Protein AF-A0A6A6RH86-F1 (afdb_monomer_lite)

Structure (mmCIF, N/CA/C/O backbone):
data_AF-A0A6A6RH86-F1
#
_entry.id   AF-A0A6A6RH86-F1
#
loop_
_atom_site.group_PDB
_atom_site.id
_atom_site.type_symbol
_atom_site.label_atom_id
_atom_site.label_alt_id
_atom_site.label_comp_id
_atom_site.label_asym_id
_atom_site.label_entity_id
_atom_site.label_seq_id
_atom_site.pdbx_PDB_ins_code
_atom_site.Cartn_x
_atom_site.Cartn_y
_atom_site.Cartn_z
_atom_site.occupancy
_atom_site.B_iso_or_equiv
_atom_site.auth_seq_id
_atom_site.auth_comp_id
_atom_site.auth_asym_id
_atom_site.auth_atom_id
_atom_site.pdbx_PDB_model_num
ATOM 1 N N . MET A 1 1 ? 47.848 -13.152 -17.499 1.00 41.56 1 MET A N 1
ATOM 2 C CA . MET A 1 1 ? 46.945 -12.063 -17.076 1.00 41.56 1 MET A CA 1
ATOM 3 C C . MET A 1 1 ? 45.719 -12.110 -17.970 1.00 41.56 1 MET A C 1
ATOM 5 O O . MET A 1 1 ? 45.816 -11.715 -19.121 1.00 41.56 1 MET A O 1
ATOM 9 N N . LEU A 1 2 ? 44.613 -12.678 -17.490 1.00 39.88 2 LEU A N 1
ATOM 10 C CA . LEU A 1 2 ? 43.314 -12.608 -18.162 1.00 39.88 2 LEU A CA 1
ATOM 11 C C . LEU A 1 2 ? 42.364 -11.939 -17.176 1.00 39.88 2 LEU A C 1
ATOM 13 O O . LEU A 1 2 ? 42.134 -12.445 -16.081 1.00 39.88 2 LEU A O 1
ATOM 17 N N . SER A 1 3 ? 41.952 -10.731 -17.545 1.00 45.91 3 SER A N 1
ATOM 18 C CA . SER A 1 3 ? 41.122 -9.836 -16.752 1.00 45.91 3 SER A CA 1
ATOM 19 C C . SER A 1 3 ? 39.705 -10.402 -16.684 1.00 45.91 3 SER A C 1
ATOM 21 O O . SER A 1 3 ? 39.064 -10.572 -17.721 1.00 45.91 3 SER A O 1
ATOM 23 N N . ALA A 1 4 ? 39.222 -10.722 -15.485 1.00 47.66 4 ALA A N 1
ATOM 24 C CA . ALA A 1 4 ? 37.822 -11.055 -15.268 1.00 47.66 4 ALA A CA 1
ATOM 25 C C . ALA A 1 4 ? 37.031 -9.744 -15.168 1.00 47.66 4 ALA A C 1
ATOM 27 O O . ALA A 1 4 ? 37.123 -9.033 -14.169 1.00 47.66 4 ALA A O 1
ATOM 28 N N . LEU A 1 5 ? 36.274 -9.404 -16.216 1.00 50.16 5 LEU A N 1
ATOM 29 C CA . LEU A 1 5 ? 35.221 -8.397 -16.113 1.00 50.16 5 LEU A CA 1
ATOM 30 C C . LEU A 1 5 ? 34.065 -8.999 -15.313 1.00 50.16 5 LEU A C 1
ATOM 32 O O . LEU A 1 5 ? 33.249 -9.758 -15.834 1.00 50.16 5 LEU A O 1
ATOM 36 N N . THR A 1 6 ? 34.011 -8.665 -14.030 1.00 46.06 6 THR A N 1
ATOM 37 C CA . THR A 1 6 ? 32.859 -8.938 -13.177 1.00 46.06 6 THR A CA 1
ATOM 38 C C . THR A 1 6 ? 31.720 -8.013 -13.606 1.00 46.06 6 THR A C 1
ATOM 40 O O . THR A 1 6 ? 31.700 -6.835 -13.256 1.00 46.06 6 THR A O 1
ATOM 43 N N . TYR A 1 7 ? 30.768 -8.525 -14.386 1.00 44.78 7 TYR A N 1
ATOM 44 C CA . TYR A 1 7 ? 29.490 -7.848 -14.600 1.00 44.78 7 TYR A CA 1
ATOM 45 C C . TYR A 1 7 ? 28.676 -7.944 -13.306 1.00 44.78 7 TYR A C 1
ATOM 47 O O . TYR A 1 7 ? 28.050 -8.964 -13.026 1.00 44.78 7 TYR A O 1
ATOM 55 N N . ALA A 1 8 ? 28.694 -6.886 -12.498 1.00 44.19 8 ALA A N 1
ATOM 56 C CA . ALA A 1 8 ? 27.701 -6.701 -11.450 1.00 44.19 8 ALA A CA 1
ATOM 57 C C . ALA A 1 8 ? 26.376 -6.323 -12.127 1.00 44.19 8 ALA A C 1
ATOM 59 O O . ALA A 1 8 ? 26.104 -5.155 -12.387 1.00 44.19 8 ALA A O 1
ATOM 60 N N . SER A 1 9 ? 25.559 -7.318 -12.466 1.00 44.59 9 SER A N 1
ATOM 61 C CA . SER A 1 9 ? 24.156 -7.079 -12.790 1.00 44.59 9 SER A CA 1
ATOM 62 C C . SER A 1 9 ? 23.474 -6.553 -11.525 1.00 44.59 9 SER A C 1
ATOM 64 O O . SER A 1 9 ? 23.179 -7.335 -10.618 1.00 44.59 9 SER A O 1
ATOM 66 N N . LEU A 1 10 ? 23.247 -5.237 -11.431 1.00 46.81 10 LEU A N 1
ATOM 67 C CA . LEU A 1 10 ? 22.305 -4.686 -10.459 1.00 46.81 10 LEU A CA 1
ATOM 68 C C . LEU A 1 10 ? 20.929 -5.253 -10.808 1.00 46.81 10 LEU A C 1
ATOM 70 O O . LEU A 1 10 ? 20.250 -4.783 -11.716 1.00 46.81 10 LEU A O 1
ATOM 74 N N . GLY A 1 11 ? 20.543 -6.324 -10.120 1.00 45.59 11 GLY A N 1
ATOM 75 C CA . GLY A 1 11 ? 19.210 -6.883 -10.237 1.00 45.59 11 GLY A CA 1
ATOM 76 C C . GLY A 1 11 ? 18.191 -5.863 -9.739 1.00 45.59 11 GLY A C 1
ATOM 77 O O . GLY A 1 11 ? 17.987 -5.729 -8.525 1.00 45.59 11 GLY A O 1
ATOM 78 N N . LEU A 1 12 ? 17.515 -5.195 -10.678 1.00 54.16 12 LEU A N 1
ATOM 79 C CA . LEU A 1 12 ? 16.219 -4.529 -10.503 1.00 54.16 12 LEU A CA 1
ATOM 80 C C . LEU A 1 12 ? 15.158 -5.601 -10.196 1.00 54.16 12 LEU A C 1
ATOM 82 O O . LEU A 1 12 ? 14.259 -5.889 -10.974 1.00 54.16 12 LEU A O 1
ATOM 86 N N . GLY A 1 13 ? 15.353 -6.304 -9.085 1.00 52.72 13 GLY A N 1
ATOM 87 C CA . GLY A 1 13 ? 14.482 -7.374 -8.638 1.00 52.72 13 GLY A CA 1
ATOM 88 C C . GLY A 1 13 ? 13.337 -6.778 -7.847 1.00 52.72 13 GLY A C 1
ATOM 89 O O . GLY A 1 13 ? 13.587 -6.215 -6.775 1.00 52.72 13 GLY A O 1
ATOM 90 N N . VAL A 1 14 ? 12.126 -6.945 -8.379 1.00 60.97 14 VAL A N 1
ATOM 91 C CA . VAL A 1 14 ? 10.889 -7.004 -7.599 1.00 60.97 14 VAL A CA 1
ATOM 92 C C . VAL A 1 14 ? 11.114 -7.934 -6.410 1.00 60.97 14 VAL A C 1
ATOM 94 O O . VAL A 1 14 ? 11.603 -9.054 -6.561 1.00 60.97 14 VAL A O 1
ATOM 97 N N . SER A 1 15 ? 10.802 -7.449 -5.218 1.00 64.38 15 SER A N 1
ATOM 98 C CA . SER A 1 15 ? 10.901 -8.225 -3.987 1.00 64.38 15 SER A CA 1
ATOM 99 C C . SER A 1 15 ? 9.562 -8.215 -3.285 1.00 64.38 15 SER A C 1
ATOM 101 O O . SER A 1 15 ? 8.953 -7.148 -3.160 1.00 64.38 15 SER A O 1
ATOM 103 N N . ALA A 1 16 ? 9.152 -9.378 -2.791 1.00 69.75 16 ALA A N 1
ATOM 104 C CA . ALA A 1 16 ? 8.105 -9.443 -1.794 1.00 69.75 16 ALA A CA 1
ATOM 105 C C . ALA A 1 16 ? 8.603 -8.770 -0.503 1.00 69.75 16 ALA A C 1
ATOM 107 O O . ALA A 1 16 ? 9.731 -9.004 -0.058 1.00 69.75 16 ALA A O 1
ATOM 108 N N . SER A 1 17 ? 7.759 -7.927 0.066 1.00 80.06 17 SER A N 1
ATOM 109 C CA . SER A 1 17 ? 7.909 -7.283 1.359 1.00 80.06 17 SER A CA 1
ATOM 110 C C . SER A 1 17 ? 6.659 -7.593 2.178 1.00 80.06 17 SER A C 1
ATOM 112 O O . SER A 1 17 ? 5.549 -7.649 1.649 1.00 80.06 17 SER A O 1
ATOM 114 N N . ALA A 1 18 ? 6.839 -7.766 3.481 1.00 80.62 18 ALA A N 1
ATOM 115 C CA . ALA A 1 18 ? 5.729 -7.725 4.418 1.00 80.62 18 ALA A CA 1
ATOM 116 C C . ALA A 1 18 ? 5.396 -6.263 4.729 1.00 80.62 18 ALA A C 1
ATOM 118 O O . ALA A 1 18 ? 6.292 -5.419 4.778 1.00 80.62 18 ALA A O 1
ATOM 119 N N . ILE A 1 19 ? 4.124 -5.970 4.980 1.00 87.81 19 ILE A N 1
ATOM 120 C CA . ILE A 1 19 ? 3.688 -4.667 5.480 1.00 87.81 19 ILE A CA 1
ATOM 121 C C . ILE A 1 19 ? 3.172 -4.855 6.901 1.00 87.81 19 ILE A C 1
ATOM 123 O O . ILE A 1 19 ? 2.296 -5.681 7.139 1.00 87.81 19 ILE A O 1
ATOM 127 N N . VAL A 1 20 ? 3.721 -4.104 7.848 1.00 87.50 20 VAL A N 1
ATOM 128 C CA . VAL A 1 20 ? 3.431 -4.217 9.281 1.00 87.50 20 VAL A CA 1
ATOM 129 C C . VAL A 1 20 ? 2.732 -2.941 9.749 1.00 87.50 20 VAL A C 1
ATOM 131 O O . VAL A 1 20 ? 3.234 -1.853 9.467 1.00 87.50 20 VAL A O 1
ATOM 134 N N . PRO A 1 21 ? 1.591 -3.025 10.453 1.00 85.12 21 PRO A N 1
ATOM 135 C CA . PRO A 1 21 ? 0.936 -1.862 11.013 1.00 85.12 21 PRO A CA 1
ATOM 136 C C . PRO A 1 21 ? 1.584 -1.413 12.320 1.00 85.12 21 PRO A C 1
ATOM 138 O O . PRO A 1 21 ? 1.904 -2.216 13.199 1.00 85.12 21 PRO A O 1
ATOM 141 N N . HIS A 1 22 ? 1.674 -0.098 12.474 1.00 85.69 22 HIS A N 1
ATOM 142 C CA . HIS A 1 22 ? 1.910 0.578 13.736 1.00 85.69 22 HIS A CA 1
ATOM 143 C C . HIS A 1 22 ? 0.610 1.271 14.157 1.00 85.69 22 HIS A C 1
ATOM 145 O O . HIS A 1 22 ? 0.196 2.282 13.584 1.00 85.69 22 HIS A O 1
ATOM 151 N N . ILE A 1 23 ? -0.066 0.685 15.147 1.00 79.00 23 ILE A N 1
ATOM 152 C CA . ILE A 1 23 ? -1.308 1.227 15.708 1.00 79.00 23 ILE A CA 1
ATOM 153 C C . ILE A 1 23 ? -0.970 2.453 16.561 1.00 79.00 23 ILE A C 1
ATOM 155 O O . ILE A 1 23 ? -0.082 2.396 17.413 1.00 79.00 23 ILE A O 1
ATOM 159 N N . LEU A 1 24 ? -1.682 3.556 16.334 1.00 77.19 24 LEU A N 1
ATOM 160 C CA . LEU A 1 24 ? -1.439 4.819 17.030 1.00 77.19 24 LEU A CA 1
ATOM 161 C C . LEU A 1 24 ? -2.021 4.814 18.467 1.00 77.19 24 LEU A C 1
ATOM 163 O O . LEU A 1 24 ? -2.835 3.953 18.813 1.00 77.19 24 LEU A O 1
ATOM 167 N N . PRO A 1 25 ? -1.601 5.746 19.353 1.00 66.44 25 PRO A N 1
ATOM 168 C CA . PRO A 1 25 ? -2.014 5.766 20.760 1.00 66.44 25 PRO A CA 1
ATOM 169 C C . PRO A 1 25 ? -3.537 5.779 20.992 1.00 66.44 25 PRO A C 1
ATOM 171 O O . PRO A 1 25 ? -4.321 6.219 20.146 1.00 66.44 25 PRO A O 1
ATOM 174 N N . ARG A 1 26 ? -3.957 5.341 22.191 1.00 47.34 26 ARG A N 1
ATOM 175 C CA . ARG A 1 26 ? -5.366 5.301 22.643 1.00 47.34 26 ARG A CA 1
ATOM 176 C C . ARG A 1 26 ? -6.112 6.611 22.333 1.00 47.34 26 ARG A C 1
ATOM 178 O O . ARG A 1 26 ? -5.661 7.679 22.733 1.00 47.34 26 ARG A O 1
ATOM 185 N N . GLY A 1 27 ? -7.268 6.496 21.671 1.00 55.66 27 GLY A N 1
ATOM 186 C CA . GLY A 1 27 ? -8.084 7.617 21.172 1.00 55.66 27 GLY A CA 1
ATOM 187 C C . GLY A 1 27 ? -8.144 7.715 19.641 1.00 55.66 27 GLY A C 1
ATOM 188 O O . GLY A 1 27 ? -8.941 8.480 19.111 1.00 55.66 27 GLY A O 1
ATOM 189 N N . SER A 1 28 ? -7.339 6.913 18.941 1.00 60.34 28 SER A N 1
ATOM 190 C CA . SER A 1 28 ? -7.273 6.819 17.478 1.00 60.34 28 SER A CA 1
ATOM 191 C C . SER A 1 28 ? -7.824 5.479 16.969 1.00 60.34 28 SER A C 1
ATOM 193 O O . SER A 1 28 ? -7.187 4.785 16.181 1.00 60.34 28 SER A O 1
ATOM 195 N N . GLU A 1 29 ? -8.990 5.064 17.477 1.00 69.19 29 GLU A N 1
ATOM 196 C CA . GLU A 1 29 ? -9.584 3.772 17.110 1.00 69.19 29 GLU A CA 1
ATOM 197 C C . GLU A 1 29 ? -9.694 3.632 15.586 1.00 69.19 29 GLU A C 1
ATOM 199 O O . GLU A 1 29 ? -10.339 4.433 14.914 1.00 69.19 29 GLU A O 1
ATOM 204 N N . GLY A 1 30 ? -9.022 2.615 15.045 1.00 84.31 30 GLY A N 1
ATOM 205 C CA . GLY A 1 30 ? -8.996 2.334 13.614 1.00 84.31 30 GLY A CA 1
ATOM 206 C C . GLY A 1 30 ? -7.897 3.044 12.820 1.00 84.31 30 GLY A C 1
ATOM 207 O O . GLY A 1 30 ? -7.761 2.723 11.645 1.00 84.31 30 GLY A O 1
ATOM 208 N N . THR A 1 31 ? -7.099 3.936 13.416 1.00 92.94 31 THR A N 1
ATOM 209 C CA . THR A 1 31 ? -5.993 4.623 12.729 1.00 92.94 31 THR A CA 1
ATOM 210 C C . THR A 1 31 ? -4.660 3.907 12.925 1.00 92.94 31 THR A C 1
ATOM 212 O O . THR A 1 31 ? -4.295 3.504 14.031 1.00 92.94 31 THR A O 1
ATOM 215 N N . PHE A 1 32 ? -3.893 3.795 11.849 1.00 95.19 32 PHE A N 1
ATOM 216 C CA . PHE A 1 32 ? -2.588 3.156 11.841 1.00 95.19 32 PHE A CA 1
ATOM 217 C C . PHE A 1 32 ? -1.688 3.773 10.773 1.00 95.19 32 PHE A C 1
ATOM 219 O O . PHE A 1 32 ? -2.142 4.391 9.811 1.00 95.19 32 PHE A O 1
ATOM 226 N N . THR A 1 33 ? -0.391 3.578 10.947 1.00 96.69 33 THR A N 1
ATOM 227 C CA . THR A 1 33 ? 0.606 3.762 9.892 1.00 96.69 33 THR A CA 1
ATOM 228 C C . THR A 1 33 ? 1.193 2.402 9.554 1.00 96.69 33 THR A C 1
ATOM 230 O O . THR A 1 33 ? 0.913 1.410 10.233 1.00 96.69 33 THR A O 1
ATOM 233 N N . LEU A 1 34 ? 1.955 2.314 8.472 1.00 97.06 34 LEU A N 1
ATOM 234 C CA . LEU A 1 34 ? 2.496 1.047 8.002 1.00 97.06 34 LEU A CA 1
ATOM 235 C C . LEU A 1 34 ? 3.996 1.158 7.753 1.00 97.06 34 LEU A C 1
ATOM 237 O O . LEU A 1 34 ? 4.500 2.207 7.351 1.00 97.06 34 LEU A O 1
ATOM 241 N N . GLU A 1 35 ? 4.695 0.051 7.952 1.00 96.62 35 GLU A N 1
ATOM 242 C CA . GLU A 1 35 ? 6.114 -0.109 7.670 1.00 96.62 35 GLU A CA 1
ATOM 243 C C . GLU A 1 35 ? 6.317 -1.307 6.745 1.00 96.62 35 GLU A C 1
ATOM 245 O O . GLU A 1 35 ? 5.802 -2.399 6.992 1.00 96.62 35 GLU A O 1
ATOM 250 N N . ALA A 1 36 ? 7.058 -1.103 5.659 1.00 96.62 36 ALA A N 1
ATOM 251 C CA . ALA A 1 36 ? 7.474 -2.180 4.781 1.00 96.62 36 ALA A CA 1
ATOM 252 C C . ALA A 1 36 ? 8.746 -2.838 5.324 1.00 96.62 36 ALA A C 1
ATOM 254 O O . ALA A 1 36 ? 9.708 -2.157 5.683 1.00 96.62 36 ALA A O 1
ATOM 255 N N . VAL A 1 37 ? 8.762 -4.169 5.322 1.00 93.62 37 VAL A N 1
ATOM 256 C CA . VAL A 1 37 ? 9.887 -4.997 5.756 1.00 93.62 37 VAL A CA 1
ATOM 257 C C . VAL A 1 37 ? 10.253 -5.960 4.629 1.00 93.62 37 VAL A C 1
ATOM 259 O O . VAL A 1 37 ? 9.472 -6.838 4.262 1.00 93.62 37 VAL A O 1
ATOM 262 N N . GLY A 1 38 ? 11.449 -5.795 4.070 1.00 89.88 38 GLY A N 1
ATOM 263 C CA . GLY A 1 38 ? 11.950 -6.563 2.929 1.00 89.88 38 GLY A CA 1
ATOM 264 C C . GLY A 1 38 ? 13.194 -5.930 2.297 1.00 89.88 38 GLY A C 1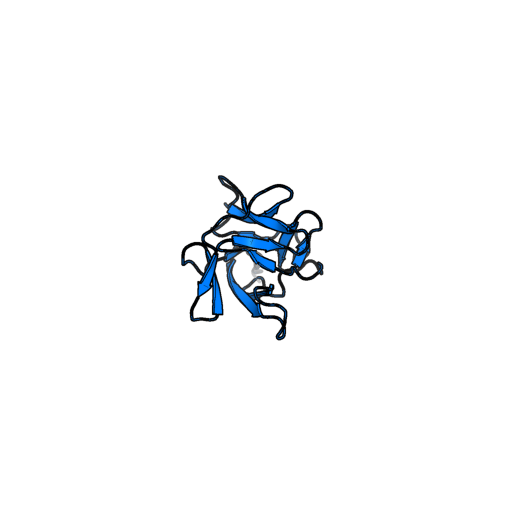
ATOM 265 O O . GLY A 1 38 ? 13.963 -5.233 2.957 1.00 89.88 38 GLY A O 1
ATOM 266 N N . LYS A 1 39 ? 13.412 -6.150 0.995 1.00 87.19 39 LYS A N 1
ATOM 267 C CA . LYS A 1 39 ? 14.527 -5.508 0.266 1.00 87.19 39 LYS A CA 1
ATOM 268 C C . LYS A 1 39 ? 14.315 -3.995 0.148 1.00 87.19 39 LYS A C 1
ATOM 270 O O . LYS A 1 39 ? 15.242 -3.232 0.399 1.00 87.19 39 LYS A O 1
ATOM 275 N N . ALA A 1 40 ? 13.100 -3.576 -0.204 1.00 91.44 40 ALA A N 1
ATOM 276 C CA . ALA A 1 40 ? 12.635 -2.215 0.030 1.00 91.44 40 ALA A CA 1
ATOM 277 C C . ALA A 1 40 ? 11.970 -2.184 1.412 1.00 91.44 40 ALA A C 1
ATOM 279 O O . ALA A 1 40 ? 10.997 -2.910 1.639 1.00 91.44 40 ALA A O 1
ATOM 280 N N . SER A 1 41 ? 12.525 -1.382 2.320 1.00 94.25 41 SER A N 1
ATOM 281 C CA . SER A 1 41 ? 12.072 -1.270 3.708 1.00 94.25 41 SER A CA 1
ATOM 282 C C . SER A 1 41 ? 11.936 0.182 4.138 1.00 94.25 41 SER A C 1
ATOM 284 O O . SER A 1 41 ? 12.611 1.062 3.600 1.00 94.25 41 SER A O 1
ATOM 286 N N . GLY A 1 42 ? 11.097 0.406 5.143 1.00 95.31 42 GLY A N 1
ATOM 287 C CA . GLY A 1 42 ? 10.891 1.704 5.769 1.00 95.31 42 GLY A CA 1
ATOM 288 C C . GLY A 1 42 ? 9.414 2.079 5.880 1.00 95.31 42 GLY A C 1
ATOM 289 O O . GLY A 1 42 ? 8.541 1.319 5.447 1.00 95.31 42 GLY A O 1
ATOM 290 N N . PRO A 1 43 ? 9.122 3.253 6.461 1.00 97.00 43 PRO A N 1
ATOM 291 C CA . PRO A 1 43 ? 7.755 3.724 6.614 1.00 97.00 43 PRO A CA 1
ATOM 292 C C . PRO A 1 43 ? 7.077 3.885 5.253 1.00 97.00 43 PRO A C 1
ATOM 294 O O . PRO A 1 43 ? 7.700 4.320 4.278 1.00 97.00 43 PRO A O 1
ATOM 297 N N . ILE A 1 44 ? 5.787 3.564 5.205 1.00 97.81 44 ILE A N 1
ATOM 298 C CA . ILE A 1 44 ? 4.954 3.814 4.034 1.00 97.81 44 ILE A CA 1
ATOM 299 C C . ILE A 1 44 ? 4.532 5.277 4.061 1.00 97.81 44 ILE A C 1
ATOM 301 O O . ILE A 1 44 ? 3.771 5.719 4.924 1.00 97.81 44 ILE A O 1
ATOM 305 N N . GLY A 1 45 ? 5.069 6.031 3.112 1.00 98.06 45 GLY A N 1
ATOM 306 C CA . GLY A 1 45 ? 4.670 7.403 2.859 1.00 98.06 45 GLY A CA 1
ATOM 307 C C . GLY A 1 45 ? 3.596 7.483 1.782 1.00 98.06 45 GLY A C 1
ATOM 308 O O . GLY A 1 45 ? 3.354 6.519 1.051 1.00 98.06 45 GLY A O 1
ATOM 309 N N . GLN A 1 46 ? 2.970 8.650 1.667 1.00 97.88 46 GLN A N 1
ATOM 310 C CA . GLN A 1 46 ? 1.935 8.898 0.672 1.00 97.88 46 GLN A CA 1
ATOM 311 C C . GLN A 1 46 ? 2.239 10.158 -0.143 1.00 97.88 46 GLN A C 1
ATOM 313 O O . GLN A 1 46 ? 2.620 11.196 0.401 1.00 97.88 46 GLN A O 1
ATOM 318 N N . LEU A 1 47 ? 2.067 10.072 -1.462 1.00 97.25 47 LEU A N 1
ATOM 319 C CA . LEU A 1 47 ? 2.050 11.246 -2.331 1.00 97.25 47 LEU A CA 1
ATOM 320 C C . LEU A 1 47 ? 0.775 12.071 -2.114 1.00 97.25 47 LEU A C 1
ATOM 322 O O . LEU A 1 47 ? -0.253 11.566 -1.656 1.00 97.25 47 LEU A O 1
ATOM 326 N N . ASP A 1 48 ? 0.819 13.351 -2.498 1.00 96.69 48 ASP A N 1
ATOM 327 C CA . ASP A 1 48 ? -0.327 14.255 -2.341 1.00 96.69 48 ASP A CA 1
ATOM 328 C C . ASP A 1 48 ? -1.573 13.768 -3.099 1.00 96.69 48 ASP A C 1
ATOM 330 O O . ASP A 1 48 ? -2.691 13.993 -2.630 1.00 96.69 48 ASP A O 1
ATOM 334 N N . ASP A 1 49 ? -1.379 13.029 -4.197 1.00 95.75 49 ASP A N 1
ATOM 335 C CA . ASP A 1 49 ? -2.419 12.397 -5.017 1.00 95.75 49 ASP A CA 1
ATOM 336 C C . ASP A 1 49 ? -2.965 11.078 -4.440 1.00 95.75 49 ASP A C 1
ATOM 338 O O . ASP A 1 49 ? -4.087 10.706 -4.777 1.00 95.75 49 ASP A O 1
ATOM 342 N N . GLY A 1 50 ? -2.273 10.479 -3.461 1.00 97.31 50 GLY A N 1
ATOM 343 C CA . GLY A 1 50 ? -2.742 9.338 -2.668 1.00 97.31 50 GLY A CA 1
ATOM 344 C C . GLY A 1 50 ? -2.026 8.018 -2.925 1.00 97.31 50 GLY A C 1
ATOM 345 O O . GLY A 1 50 ? -2.366 6.998 -2.320 1.00 97.31 50 GLY A O 1
ATOM 346 N N . GLN A 1 51 ? -0.995 8.024 -3.770 1.00 97.12 51 GLN A N 1
ATOM 347 C CA . GLN A 1 51 ? -0.154 6.850 -3.983 1.00 97.12 51 GLN A CA 1
ATOM 348 C C . GLN A 1 51 ? 0.665 6.508 -2.738 1.00 97.12 51 GLN A C 1
ATOM 350 O O . GLN A 1 51 ? 1.430 7.339 -2.245 1.00 97.12 51 GLN A O 1
ATOM 355 N N . ASN A 1 52 ? 0.554 5.262 -2.276 1.00 97.50 52 ASN A N 1
ATOM 356 C CA . ASN A 1 52 ? 1.373 4.727 -1.190 1.00 97.50 52 ASN A CA 1
ATOM 357 C C . ASN A 1 52 ? 2.736 4.277 -1.734 1.00 97.50 52 ASN A C 1
ATOM 359 O O . ASN A 1 52 ? 2.807 3.603 -2.767 1.00 97.50 52 ASN A O 1
ATOM 363 N N . ARG A 1 53 ? 3.824 4.633 -1.041 1.00 96.44 53 ARG A N 1
ATOM 364 C CA . ARG A 1 53 ? 5.197 4.312 -1.452 1.00 96.44 53 ARG A CA 1
ATOM 365 C C . ARG A 1 53 ? 6.107 3.968 -0.286 1.00 96.44 53 ARG A C 1
ATOM 367 O O . ARG A 1 53 ? 5.919 4.428 0.835 1.00 96.44 53 ARG A O 1
ATOM 374 N N . ILE A 1 54 ? 7.152 3.211 -0.601 1.00 96.69 54 ILE A N 1
ATOM 375 C CA . ILE A 1 54 ? 8.308 3.015 0.277 1.00 96.69 54 ILE A CA 1
ATOM 376 C C . ILE A 1 54 ? 9.401 3.997 -0.163 1.00 96.69 54 ILE A C 1
ATOM 378 O O . ILE A 1 54 ? 9.696 4.102 -1.358 1.00 96.69 54 ILE A O 1
ATOM 382 N N . GLY A 1 55 ? 10.016 4.694 0.794 1.00 94.56 55 GLY A N 1
ATOM 383 C CA . GLY A 1 55 ? 11.102 5.644 0.533 1.00 94.56 55 GLY A CA 1
ATOM 384 C C . GLY A 1 55 ? 10.625 7.034 0.091 1.00 94.56 55 GLY A C 1
ATOM 385 O O . GLY A 1 55 ? 9.518 7.464 0.407 1.00 94.56 55 GLY A O 1
ATOM 386 N N . GLY A 1 56 ? 11.496 7.782 -0.593 1.00 91.12 56 GLY A N 1
ATOM 387 C CA . GLY A 1 56 ? 11.176 9.109 -1.146 1.00 91.12 56 GLY A CA 1
ATOM 388 C C . GLY A 1 56 ? 11.048 10.265 -0.151 1.00 91.12 56 GLY A C 1
ATOM 389 O O . GLY A 1 56 ? 10.727 11.370 -0.573 1.00 91.12 56 GLY A O 1
ATOM 390 N N . ASN A 1 57 ? 11.295 10.034 1.146 1.00 92.50 57 ASN A N 1
ATOM 391 C CA . ASN A 1 57 ? 11.113 11.031 2.214 1.00 92.50 57 ASN A CA 1
ATOM 392 C C . ASN A 1 57 ? 9.727 11.710 2.166 1.00 92.50 57 ASN A C 1
ATOM 394 O O . ASN A 1 57 ? 9.593 12.919 2.360 1.00 92.50 57 ASN A O 1
ATOM 398 N N . LEU A 1 58 ? 8.704 10.919 1.838 1.00 95.44 58 LEU A N 1
ATOM 399 C CA . LEU A 1 58 ? 7.325 11.377 1.746 1.00 95.44 58 LEU A CA 1
ATOM 400 C C . LEU A 1 58 ? 6.714 11.546 3.145 1.00 95.44 58 LEU A C 1
ATOM 402 O O . LEU A 1 58 ? 7.145 10.869 4.084 1.00 95.44 58 LEU A O 1
ATOM 406 N N . PRO A 1 59 ? 5.685 12.401 3.297 1.00 96.94 59 PRO A N 1
ATOM 407 C CA . PRO A 1 59 ? 4.867 12.418 4.503 1.00 96.94 59 PRO A CA 1
ATOM 408 C C . PRO A 1 59 ? 4.345 11.015 4.827 1.00 96.94 59 PRO A C 1
ATOM 410 O O . PRO A 1 59 ? 3.966 10.265 3.924 1.00 96.94 59 PRO A O 1
ATOM 413 N N . LEU A 1 60 ? 4.332 10.668 6.115 1.00 96.88 60 LEU A N 1
ATOM 414 C CA . LEU A 1 60 ? 3.855 9.371 6.587 1.00 96.88 60 LEU A CA 1
ATOM 415 C C . LEU A 1 60 ? 2.379 9.185 6.211 1.00 96.88 60 LEU A C 1
ATOM 417 O O . LEU A 1 60 ? 1.566 10.074 6.459 1.00 96.88 60 LEU A O 1
ATOM 421 N N . GLY A 1 61 ? 2.040 8.039 5.619 1.00 96.06 61 GLY A N 1
ATOM 422 C CA . GLY A 1 61 ? 0.659 7.711 5.284 1.00 96.06 61 GLY A CA 1
ATOM 423 C C . GLY A 1 61 ? -0.106 7.277 6.530 1.00 96.06 61 GLY A C 1
ATOM 424 O O . GLY A 1 61 ? 0.108 6.167 7.023 1.00 96.06 61 GLY A O 1
ATOM 425 N N . HIS A 1 62 ? -0.995 8.131 7.036 1.00 96.00 62 HIS A N 1
ATOM 426 C CA . HIS A 1 62 ? -1.973 7.717 8.039 1.00 96.00 62 HIS A CA 1
ATOM 427 C C . HIS A 1 62 ? -3.191 7.131 7.340 1.00 96.00 62 HIS A C 1
ATOM 429 O O . HIS A 1 62 ? -3.736 7.695 6.387 1.00 96.00 62 HIS A O 1
ATOM 435 N N . LEU A 1 63 ? -3.585 5.961 7.820 1.00 97.25 63 LEU A N 1
ATOM 436 C CA . LEU A 1 63 ? -4.659 5.166 7.268 1.00 97.25 63 LEU A CA 1
ATOM 437 C C . LEU A 1 63 ? -5.663 4.853 8.362 1.00 97.25 63 LEU A C 1
ATOM 439 O O . LEU A 1 63 ? -5.308 4.709 9.532 1.00 97.25 63 LEU A O 1
ATOM 443 N N . HIS A 1 64 ? -6.919 4.720 7.964 1.00 96.12 64 HIS A N 1
ATOM 444 C CA . HIS A 1 64 ? -8.035 4.513 8.866 1.00 96.12 64 HIS A CA 1
ATOM 445 C C . HIS A 1 64 ? -8.910 3.379 8.362 1.00 96.12 64 HIS A C 1
ATOM 447 O O . HIS A 1 64 ? -9.312 3.353 7.196 1.00 96.12 64 HIS A O 1
ATOM 453 N N . TRP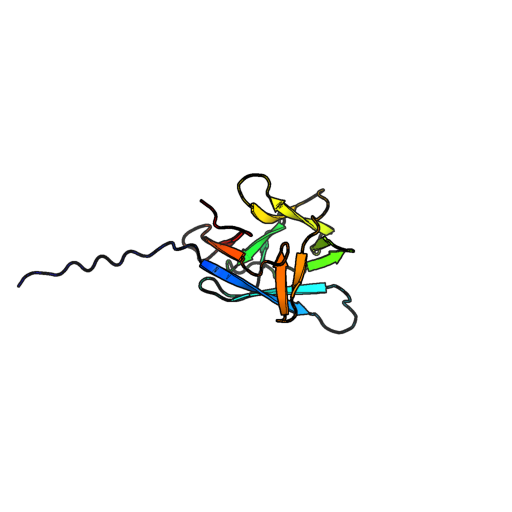 A 1 65 ? -9.281 2.480 9.265 1.00 95.44 65 TRP A N 1
ATOM 454 C CA . TRP A 1 65 ? -10.382 1.565 9.025 1.00 95.44 65 TRP A CA 1
ATOM 455 C C . TRP A 1 65 ? -11.694 2.345 8.914 1.00 95.44 65 TRP A C 1
ATOM 457 O O . TRP A 1 65 ? -12.068 3.116 9.798 1.00 95.44 65 TRP A O 1
ATOM 467 N N . LYS A 1 66 ? -12.424 2.108 7.827 1.00 94.69 66 LYS A N 1
ATOM 468 C CA . LYS A 1 66 ? -13.786 2.588 7.597 1.00 94.69 66 LYS A CA 1
ATOM 469 C C . LYS A 1 66 ? -14.660 1.388 7.247 1.00 94.69 66 LYS A C 1
ATOM 471 O O . LYS A 1 66 ? 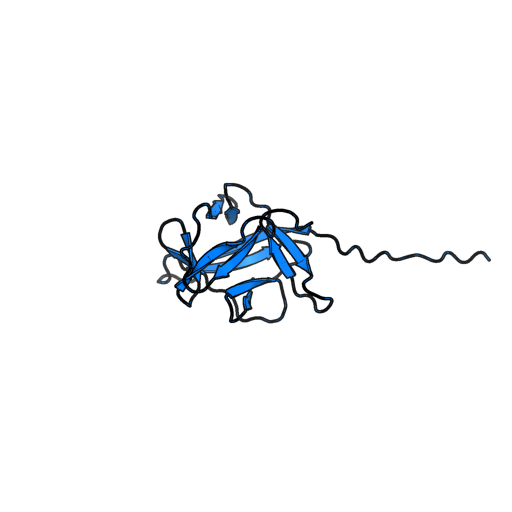-14.818 1.032 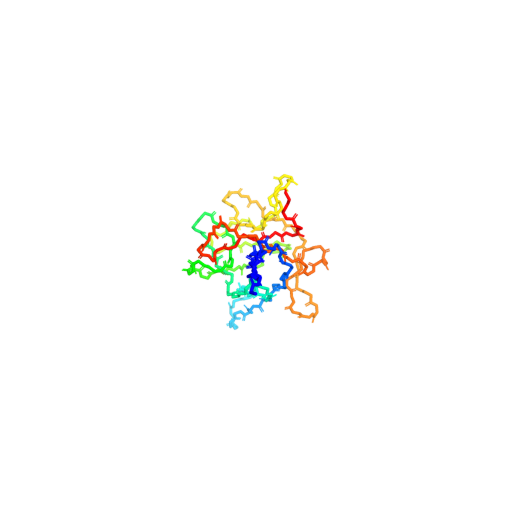6.077 1.00 94.69 66 LYS A O 1
ATOM 476 N N . GLY A 1 67 ? -15.208 0.753 8.282 1.00 92.62 67 GLY A N 1
ATOM 477 C CA . GLY A 1 67 ? -15.865 -0.549 8.153 1.00 92.62 67 GLY A CA 1
ATOM 478 C C . GLY A 1 67 ? -14.854 -1.627 7.765 1.00 92.62 67 GLY A C 1
ATOM 479 O O . GLY A 1 67 ? -13.867 -1.816 8.464 1.00 92.62 67 GLY A O 1
ATOM 480 N N . ASP A 1 68 ? -15.094 -2.296 6.641 1.00 94.06 68 ASP A N 1
ATOM 481 C CA . ASP A 1 68 ? -14.244 -3.337 6.049 1.00 94.06 68 ASP A CA 1
ATOM 482 C C . ASP A 1 68 ? -13.257 -2.801 4.991 1.00 94.06 68 ASP A C 1
ATOM 484 O O . ASP A 1 68 ? -12.632 -3.571 4.263 1.00 94.06 68 ASP A O 1
ATOM 488 N N . THR A 1 69 ? -13.123 -1.475 4.886 1.00 96.81 69 THR A N 1
ATOM 489 C CA . THR A 1 69 ? -12.248 -0.793 3.919 1.00 96.81 69 THR A CA 1
ATOM 490 C C . THR A 1 69 ? -11.242 0.113 4.622 1.00 96.81 69 THR A C 1
ATOM 492 O O . THR A 1 69 ? -11.419 0.455 5.791 1.00 96.81 69 THR A O 1
ATOM 495 N N . ILE A 1 70 ? -10.207 0.539 3.896 1.00 97.75 70 ILE A N 1
ATOM 496 C CA . ILE A 1 70 ? -9.226 1.525 4.367 1.00 97.75 70 ILE A CA 1
ATOM 497 C C . ILE A 1 70 ? -9.451 2.857 3.637 1.00 97.75 70 ILE A C 1
ATOM 499 O O . ILE A 1 70 ? -9.732 2.876 2.434 1.00 97.75 70 ILE A O 1
ATOM 503 N N . VAL A 1 71 ? -9.314 3.968 4.361 1.00 97.88 71 VAL A N 1
ATOM 504 C CA . VAL A 1 71 ? -9.202 5.329 3.813 1.00 97.88 71 VAL A CA 1
ATOM 505 C C . VAL A 1 71 ? -7.956 6.027 4.353 1.00 97.88 71 VAL A C 1
ATOM 507 O O . VAL A 1 71 ? -7.420 5.600 5.370 1.00 97.88 71 VAL A O 1
ATOM 510 N N . ASP A 1 72 ? -7.507 7.101 3.711 1.00 97.62 72 ASP A N 1
ATOM 511 C CA . ASP A 1 72 ? -6.436 7.961 4.244 1.00 97.62 72 ASP A CA 1
ATOM 512 C C . ASP A 1 72 ? -6.958 9.214 4.973 1.00 97.62 72 ASP A C 1
ATOM 514 O O . ASP A 1 72 ? -8.171 9.427 5.060 1.00 97.62 72 ASP A O 1
ATOM 518 N N . ASP A 1 73 ? -6.041 10.058 5.464 1.00 95.94 73 ASP A N 1
ATOM 519 C CA . ASP A 1 73 ? -6.329 11.337 6.145 1.00 95.94 73 ASP A CA 1
ATOM 520 C C . ASP A 1 73 ? -7.243 12.279 5.332 1.00 95.94 73 ASP A C 1
ATOM 522 O O . ASP A 1 73 ? -7.961 13.108 5.895 1.00 95.94 73 ASP A O 1
ATOM 526 N N . LYS A 1 74 ? -7.230 12.175 3.995 1.00 96.56 74 LYS A N 1
ATOM 527 C CA . LYS A 1 74 ? -8.079 12.981 3.100 1.00 96.56 74 LYS A CA 1
ATOM 528 C C . LYS A 1 74 ? -9.433 12.319 2.826 1.00 96.56 74 LYS A C 1
ATOM 530 O O . LYS A 1 74 ? -10.238 12.851 2.062 1.00 96.56 74 LYS A O 1
ATOM 535 N N . GLY A 1 75 ? -9.701 11.163 3.433 1.00 96.44 75 GLY A N 1
ATOM 536 C CA . GLY A 1 75 ? -10.915 10.379 3.240 1.00 96.44 75 GLY A CA 1
ATOM 537 C C . GLY A 1 75 ? -10.976 9.652 1.896 1.00 96.44 75 GLY A C 1
ATOM 538 O O . GLY A 1 75 ? -12.062 9.216 1.500 1.00 96.44 75 GLY A O 1
ATOM 539 N N . ARG A 1 76 ? -9.848 9.525 1.186 1.00 98.12 76 ARG A N 1
ATOM 540 C CA . ARG A 1 76 ? -9.772 8.818 -0.098 1.00 98.12 76 ARG A CA 1
ATOM 541 C C . ARG A 1 76 ? -9.842 7.322 0.130 1.00 98.12 76 ARG A C 1
ATOM 543 O O . ARG A 1 76 ? -9.181 6.800 1.023 1.00 98.12 76 ARG A O 1
ATOM 550 N N . GLY A 1 77 ? -10.638 6.627 -0.674 1.00 98.12 77 GLY A N 1
ATOM 551 C CA . GLY A 1 77 ? -10.751 5.179 -0.597 1.00 98.12 77 GLY A CA 1
ATOM 552 C C . GLY A 1 77 ? -9.474 4.499 -1.061 1.00 98.12 77 GLY A C 1
ATOM 553 O O . GLY A 1 77 ? -9.040 4.728 -2.187 1.00 98.12 77 GLY A O 1
ATOM 554 N N . CYS A 1 78 ? -8.905 3.630 -0.229 1.00 98.31 78 CYS A N 1
ATOM 555 C CA . CYS A 1 78 ? -7.766 2.822 -0.631 1.00 98.31 78 CYS A CA 1
ATOM 556 C C . CYS A 1 78 ? -8.222 1.636 -1.484 1.00 98.31 78 CYS A C 1
ATOM 558 O O . CYS A 1 78 ? -9.118 0.874 -1.113 1.00 98.31 78 CYS A O 1
ATOM 560 N N . ILE A 1 79 ? -7.616 1.513 -2.657 1.00 97.56 79 ILE A N 1
ATOM 561 C CA . ILE A 1 79 ? -7.975 0.580 -3.713 1.00 97.56 79 ILE A CA 1
ATOM 562 C C . ILE A 1 79 ? -6.767 -0.231 -4.166 1.00 97.56 79 ILE A C 1
ATOM 564 O O . ILE A 1 79 ? -5.615 0.104 -3.892 1.00 97.56 79 ILE A O 1
ATOM 568 N N . ILE A 1 80 ? -7.069 -1.273 -4.931 1.00 96.31 80 ILE A N 1
ATOM 569 C CA . ILE A 1 80 ? -6.125 -1.938 -5.816 1.00 96.31 80 ILE A CA 1
ATOM 570 C C . ILE A 1 80 ? -6.460 -1.497 -7.237 1.00 96.31 80 ILE A C 1
ATOM 572 O O . ILE A 1 80 ? -7.583 -1.711 -7.696 1.00 96.31 80 ILE A O 1
ATOM 576 N N . THR A 1 81 ? -5.509 -0.869 -7.926 1.00 92.44 81 THR A N 1
ATOM 577 C CA . THR A 1 81 ? -5.752 -0.310 -9.259 1.00 92.44 81 THR A CA 1
ATOM 578 C C . THR A 1 81 ? -6.102 -1.404 -10.273 1.00 92.44 81 THR A C 1
ATOM 580 O O . THR A 1 81 ? -5.321 -2.345 -10.471 1.00 92.44 81 THR A O 1
ATOM 583 N N . PRO A 1 82 ? -7.273 -1.315 -10.928 1.00 82.31 82 PRO A N 1
ATOM 584 C CA . PRO A 1 82 ? -7.680 -2.286 -11.928 1.00 82.31 82 PRO A CA 1
ATOM 585 C C . PRO A 1 82 ? -7.088 -1.970 -13.313 1.00 82.31 82 PRO A C 1
ATOM 587 O O . PRO A 1 82 ? -6.709 -0.834 -13.590 1.00 82.31 82 PRO A O 1
ATOM 590 N N . PRO A 1 83 ? -7.102 -2.937 -14.246 1.00 68.56 83 PRO A N 1
ATOM 591 C CA . PRO A 1 83 ? -7.151 -4.386 -14.028 1.00 68.56 83 PRO A CA 1
ATOM 592 C C . PRO A 1 83 ? -5.748 -5.023 -13.937 1.00 68.56 83 PRO A C 1
ATOM 594 O O . PRO A 1 83 ? -5.599 -6.121 -13.399 1.00 68.56 83 PRO A O 1
ATOM 597 N N . ASN A 1 84 ? -4.711 -4.347 -14.443 1.00 72.38 84 ASN A N 1
ATOM 598 C CA . ASN A 1 84 ? -3.403 -4.971 -14.674 1.00 72.38 84 ASN A CA 1
ATOM 599 C C . ASN A 1 84 ? -2.285 -4.440 -13.778 1.00 72.38 84 ASN A C 1
ATOM 601 O O . ASN A 1 84 ? -1.321 -5.163 -13.551 1.00 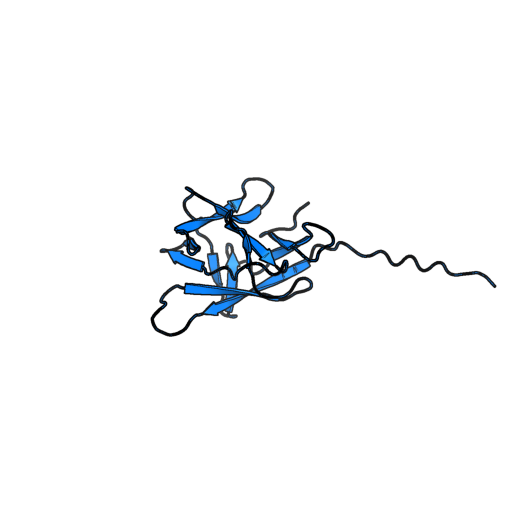72.38 84 ASN A O 1
ATOM 605 N N . THR A 1 85 ? -2.423 -3.232 -13.237 1.00 82.31 85 THR A N 1
ATOM 606 C CA . THR A 1 85 ? -1.391 -2.605 -12.408 1.00 82.31 85 THR A CA 1
ATOM 607 C C . THR A 1 85 ? -1.375 -3.170 -11.002 1.00 82.31 85 THR A C 1
ATOM 609 O O . THR A 1 85 ? -0.300 -3.451 -10.502 1.00 82.31 85 THR A O 1
ATOM 612 N N . THR A 1 86 ? -2.528 -3.415 -10.367 1.00 92.75 86 THR A N 1
ATOM 613 C CA . THR A 1 86 ? -2.626 -3.964 -8.996 1.00 92.75 86 THR A CA 1
ATOM 614 C C . THR A 1 86 ? -1.840 -3.202 -7.930 1.00 92.75 86 THR A C 1
ATOM 616 O O . THR A 1 86 ? -1.448 -3.755 -6.901 1.00 92.75 86 THR A O 1
ATOM 619 N N . GLN A 1 87 ? -1.605 -1.920 -8.192 1.00 95.50 87 GLN A N 1
ATOM 620 C CA . GLN A 1 87 ? -0.972 -1.004 -7.261 1.00 95.50 87 GLN A CA 1
ATOM 621 C C . GLN A 1 87 ? -1.946 -0.704 -6.134 1.00 95.50 87 GLN A C 1
ATOM 623 O O . GLN A 1 87 ? -3.128 -0.461 -6.386 1.00 95.50 87 GLN A O 1
ATOM 628 N N . TRP A 1 88 ? -1.444 -0.690 -4.910 1.00 96.94 88 TRP A N 1
ATOM 629 C CA . TRP A 1 88 ? -2.199 -0.245 -3.755 1.00 96.94 88 TRP A CA 1
ATOM 630 C C . TRP A 1 88 ? -1.997 1.261 -3.532 1.00 96.94 88 TRP A C 1
ATOM 632 O O . TRP A 1 88 ? -0.877 1.732 -3.336 1.00 96.94 88 TRP A O 1
ATOM 642 N N . GLN A 1 89 ? -3.091 2.018 -3.575 1.00 97.19 89 GLN A N 1
ATOM 643 C CA . GLN A 1 89 ? -3.120 3.480 -3.436 1.00 97.19 89 GLN A CA 1
ATOM 644 C C . GLN A 1 89 ? -4.483 3.948 -2.922 1.00 97.19 89 GLN A C 1
ATOM 646 O O . GLN A 1 89 ? -5.410 3.144 -2.874 1.00 97.19 89 GLN A O 1
ATOM 651 N N . CYS A 1 90 ? -4.627 5.220 -2.553 1.00 98.19 90 CYS A N 1
ATOM 652 C CA . CYS A 1 90 ? -5.896 5.789 -2.099 1.00 98.19 90 CYS A CA 1
ATOM 653 C C . CYS A 1 90 ? -6.335 6.944 -3.003 1.00 98.19 90 CYS A C 1
ATOM 655 O O . CYS A 1 90 ? -5.741 8.016 -2.976 1.00 98.19 90 CYS A O 1
ATOM 657 N N . ASP A 1 91 ? -7.396 6.746 -3.788 1.00 96.88 91 ASP A N 1
ATOM 658 C CA . ASP A 1 91 ? -7.754 7.674 -4.868 1.00 96.88 91 ASP A CA 1
ATOM 659 C C . ASP A 1 91 ? -8.886 8.634 -4.477 1.00 96.88 91 ASP A C 1
ATOM 661 O O . ASP A 1 91 ? -9.805 8.324 -3.710 1.00 96.88 91 ASP A O 1
ATOM 665 N N . SER A 1 92 ? -8.843 9.845 -5.032 1.00 96.88 92 SER A N 1
ATOM 666 C CA . SER A 1 92 ? -9.894 10.838 -4.804 1.00 96.88 92 SER A CA 1
ATOM 667 C C . SER A 1 92 ? -11.222 10.410 -5.429 1.00 96.88 92 SER A C 1
ATOM 669 O O . SER A 1 92 ? -11.278 9.991 -6.583 1.00 96.88 92 SER A O 1
ATOM 671 N N . GLY A 1 93 ? -12.309 10.536 -4.665 1.00 95.56 93 GLY A N 1
ATOM 672 C CA . GLY A 1 93 ? -13.665 10.247 -5.136 1.00 95.56 93 GLY A CA 1
ATOM 673 C C . GLY A 1 93 ? -14.006 8.763 -5.297 1.00 95.56 93 GLY A C 1
ATOM 674 O O . GLY A 1 93 ? -15.128 8.458 -5.700 1.00 95.56 93 GLY A O 1
ATOM 675 N N . VAL A 1 94 ? -13.099 7.837 -4.962 1.00 95.19 94 VAL A N 1
ATOM 676 C CA . VAL A 1 94 ? -13.387 6.396 -5.002 1.00 95.19 94 VAL A CA 1
ATOM 677 C C . VAL A 1 94 ? -13.725 5.855 -3.617 1.00 95.19 94 VAL A C 1
ATOM 679 O O . VAL A 1 94 ? -13.216 6.315 -2.593 1.00 95.19 94 VAL A O 1
ATOM 682 N N . LYS A 1 95 ? -14.590 4.838 -3.581 1.00 96.19 95 LYS A N 1
ATOM 683 C CA . LYS A 1 95 ? -14.814 4.043 -2.372 1.00 96.19 95 LYS A CA 1
ATOM 684 C C . LYS A 1 95 ? -13.663 3.046 -2.222 1.00 96.19 95 LYS A C 1
ATOM 686 O O . LYS A 1 95 ? -13.265 2.432 -3.208 1.00 96.19 95 LYS A O 1
ATOM 691 N N . GLY A 1 96 ? -13.167 2.873 -0.996 1.00 97.12 96 GLY A N 1
ATOM 692 C CA . GLY A 1 96 ? -12.159 1.856 -0.706 1.00 97.12 96 GLY A CA 1
ATOM 693 C C . GLY A 1 96 ? -12.671 0.454 -1.037 1.00 97.12 96 GLY A C 1
ATOM 694 O O . GLY A 1 96 ? -13.878 0.194 -0.977 1.00 97.12 96 GLY A O 1
ATOM 695 N N . VAL A 1 97 ? -11.758 -0.439 -1.406 1.00 97.38 97 VAL A N 1
ATOM 696 C CA . VAL A 1 97 ? -12.094 -1.845 -1.661 1.00 97.38 97 VAL A CA 1
ATOM 697 C C . VAL A 1 97 ? -11.993 -2.656 -0.368 1.00 97.38 97 VAL A C 1
ATOM 699 O O . VAL A 1 97 ? -11.122 -2.373 0.460 1.00 97.38 97 VAL A O 1
ATOM 702 N N . PRO A 1 98 ? -12.867 -3.656 -0.171 1.00 96.88 98 PRO A N 1
ATOM 703 C CA . PRO A 1 98 ? -12.723 -4.593 0.933 1.00 96.88 98 PRO A CA 1
ATOM 704 C C . PRO A 1 98 ? -11.586 -5.586 0.660 1.00 96.88 98 PRO A C 1
ATOM 706 O O . PRO A 1 98 ? -11.029 -5.638 -0.440 1.00 96.88 98 PRO A O 1
ATOM 709 N N . GLY A 1 99 ? -11.282 -6.416 1.657 1.00 95.69 99 GLY A N 1
ATOM 710 C CA . GLY A 1 99 ? -10.303 -7.502 1.551 1.00 95.69 99 GLY A CA 1
ATOM 711 C C . GLY A 1 99 ? -8.984 -7.229 2.263 1.00 95.69 99 GLY A C 1
ATOM 712 O O . GLY A 1 99 ? -8.177 -8.147 2.376 1.00 95.69 99 GLY A O 1
ATOM 713 N N . PHE A 1 100 ? -8.776 -6.013 2.769 1.00 96.56 100 PHE A N 1
ATOM 714 C CA . PHE A 1 100 ? -7.688 -5.747 3.701 1.00 96.56 100 PHE A CA 1
ATOM 715 C C . PHE A 1 100 ? -8.027 -6.269 5.094 1.00 96.56 100 PHE A C 1
ATOM 717 O O . PHE A 1 100 ? -9.151 -6.110 5.566 1.00 96.56 100 PHE A O 1
ATOM 724 N N . GLU A 1 101 ? -7.033 -6.824 5.772 1.00 94.88 101 GLU A N 1
ATOM 725 C CA . GLU A 1 101 ? -7.148 -7.279 7.158 1.00 94.88 101 GLU A CA 1
ATOM 726 C C . GLU A 1 101 ? -5.781 -7.245 7.851 1.00 94.88 101 GLU A C 1
ATOM 728 O O . GLU A 1 101 ? -4.742 -7.153 7.196 1.00 94.88 101 GLU A O 1
ATOM 733 N N . PHE A 1 102 ? -5.774 -7.324 9.182 1.00 94.00 102 PHE A N 1
ATOM 734 C CA . PHE A 1 102 ? -4.553 -7.583 9.941 1.00 94.00 102 PHE A CA 1
ATOM 735 C C . PHE A 1 102 ? -4.488 -9.057 10.329 1.00 94.00 102 PHE A C 1
ATOM 737 O O . PHE A 1 102 ? -5.348 -9.556 11.054 1.00 94.00 102 PHE A O 1
ATOM 744 N N . GLY A 1 103 ? -3.456 -9.745 9.843 1.00 89.19 103 GLY A N 1
ATOM 745 C CA . GLY A 1 103 ? -3.172 -11.130 10.193 1.00 89.19 103 GLY A CA 1
ATOM 746 C C . GLY A 1 103 ? -2.767 -11.292 11.659 1.00 89.19 103 GLY A C 1
ATOM 747 O O . GLY A 1 103 ? -2.336 -10.344 12.319 1.00 89.19 103 GLY A O 1
ATOM 748 N N . CYS A 1 104 ? -2.852 -12.522 12.174 1.00 87.69 104 CYS A N 1
ATOM 749 C CA . CYS A 1 104 ? -2.443 -12.846 13.547 1.00 87.69 104 CYS A CA 1
ATOM 750 C C . CYS A 1 104 ? -0.951 -12.583 13.824 1.00 87.69 104 CYS A C 1
ATOM 752 O O . CYS A 1 104 ? -0.554 -12.476 14.981 1.00 87.69 104 CYS A O 1
ATOM 754 N N . ASP A 1 105 ? -0.128 -12.484 12.781 1.00 87.56 105 ASP A N 1
ATOM 755 C CA . ASP A 1 105 ? 1.292 -12.135 12.839 1.00 87.56 105 ASP A CA 1
ATOM 756 C C . ASP A 1 105 ? 1.551 -10.622 12.727 1.00 87.56 105 ASP A C 1
ATOM 758 O O . ASP A 1 105 ? 2.690 -10.205 12.517 1.00 87.56 105 ASP A O 1
ATOM 762 N N . ASN A 1 106 ? 0.506 -9.805 12.894 1.00 89.50 106 ASN A N 1
ATOM 763 C CA . ASN A 1 106 ? 0.547 -8.350 12.796 1.00 89.50 106 ASN A CA 1
ATOM 764 C C . ASN A 1 106 ? 1.113 -7.880 11.448 1.00 89.50 106 ASN A C 1
ATOM 766 O O . ASN A 1 106 ? 2.006 -7.039 11.389 1.00 89.50 106 ASN A O 1
ATOM 770 N N . LYS A 1 107 ? 0.598 -8.442 10.353 1.00 93.62 107 LYS A N 1
ATOM 771 C CA . LYS A 1 107 ? 0.851 -7.964 8.991 1.00 93.62 107 LYS A CA 1
ATOM 772 C C . LYS A 1 107 ? -0.444 -7.504 8.349 1.00 93.62 107 LYS A C 1
ATOM 774 O O . LYS A 1 107 ? -1.497 -8.090 8.591 1.00 93.62 107 LYS A O 1
ATOM 779 N N . LEU A 1 108 ? -0.360 -6.478 7.512 1.00 95.56 108 LEU A N 1
ATOM 780 C CA . LEU A 1 108 ? -1.419 -6.170 6.566 1.00 95.56 108 LEU A CA 1
ATOM 781 C C . LEU A 1 108 ? -1.505 -7.319 5.562 1.00 95.56 108 LEU A C 1
ATOM 783 O O . LEU A 1 108 ? -0.492 -7.717 4.991 1.00 95.56 108 LEU A O 1
ATOM 787 N N . LEU A 1 109 ? -2.712 -7.832 5.359 1.00 96.12 109 LEU A N 1
ATOM 788 C CA . LEU A 1 109 ? -3.025 -8.815 4.336 1.00 96.12 109 LEU A CA 1
ATOM 789 C C . LEU A 1 109 ? -3.980 -8.194 3.318 1.00 96.12 109 LEU A C 1
ATOM 791 O O . LEU A 1 109 ? -4.775 -7.316 3.660 1.00 96.12 109 LEU A O 1
ATOM 795 N N . TYR A 1 110 ? -3.937 -8.687 2.085 1.00 96.31 110 TYR A N 1
ATOM 796 C CA . TYR A 1 110 ? -4.988 -8.475 1.096 1.00 96.31 110 TYR A CA 1
ATOM 797 C C . TYR A 1 110 ? -5.519 -9.834 0.632 1.00 96.31 110 TYR A C 1
ATOM 799 O O . TYR A 1 110 ? -4.775 -10.644 0.082 1.00 96.31 110 TYR A O 1
ATOM 807 N N . HIS A 1 111 ? -6.798 -10.108 0.901 1.00 95.62 111 HIS A N 1
ATOM 808 C CA . HIS A 1 111 ? -7.440 -11.411 0.686 1.00 95.62 111 HIS A CA 1
ATOM 809 C C . HIS A 1 111 ? -6.629 -12.588 1.264 1.00 95.62 111 HIS A C 1
ATOM 811 O O . HIS A 1 111 ? -6.403 -13.593 0.590 1.00 95.62 111 HIS A O 1
ATOM 817 N N . GLY A 1 112 ? -6.162 -12.448 2.509 1.00 94.75 112 GLY A N 1
ATOM 818 C CA . GLY A 1 112 ? -5.368 -13.460 3.209 1.00 94.75 112 GLY A CA 1
ATOM 819 C C . GLY A 1 112 ? -3.902 -13.567 2.776 1.00 94.75 112 GLY A C 1
ATOM 820 O O . GLY A 1 112 ? -3.150 -14.320 3.394 1.00 94.75 112 GLY A O 1
ATOM 821 N N . SER A 1 113 ? -3.462 -12.832 1.748 1.00 94.62 113 SER A N 1
ATOM 822 C CA . SER A 1 113 ? -2.057 -12.819 1.331 1.00 94.62 113 SER A CA 1
ATOM 823 C C . SER A 1 113 ? -1.271 -11.717 2.053 1.00 94.62 113 SER A C 1
ATOM 825 O O . SER A 1 113 ? -1.686 -10.557 1.995 1.00 94.62 113 SER A O 1
ATOM 827 N N . PRO A 1 114 ? -0.130 -12.039 2.692 1.00 93.81 114 PRO A N 1
ATOM 828 C CA . PRO A 1 114 ? 0.789 -11.050 3.257 1.00 93.81 114 PRO A CA 1
ATOM 829 C C . PRO A 1 114 ? 1.768 -10.474 2.220 1.00 93.81 114 PRO A C 1
ATOM 831 O O . PRO A 1 114 ? 2.612 -9.652 2.581 1.00 93.81 114 PRO A O 1
ATOM 834 N N . ASP A 1 115 ? 1.718 -10.939 0.968 1.00 92.25 115 ASP A N 1
ATOM 835 C CA . ASP A 1 115 ? 2.735 -10.639 -0.035 1.00 92.25 115 ASP A CA 1
ATOM 836 C C . ASP A 1 115 ? 2.428 -9.323 -0.749 1.00 92.25 115 ASP A C 1
ATOM 838 O O . ASP A 1 115 ? 1.552 -9.242 -1.612 1.00 92.25 115 ASP A O 1
ATOM 842 N N . PHE A 1 116 ? 3.219 -8.300 -0.440 1.00 95.12 116 PHE A N 1
ATOM 843 C CA . PHE A 1 116 ? 3.246 -7.052 -1.192 1.00 95.12 116 PHE A CA 1
ATOM 844 C C . PHE A 1 116 ? 4.550 -6.946 -1.969 1.00 95.12 116 PHE A C 1
ATOM 846 O O . PHE A 1 116 ? 5.603 -7.354 -1.499 1.00 95.12 116 PHE A O 1
ATOM 853 N N . TRP A 1 117 ? 4.507 -6.380 -3.164 1.00 94.44 117 TRP A N 1
ATOM 854 C CA . TRP A 1 117 ? 5.648 -6.303 -4.066 1.00 94.44 117 TRP 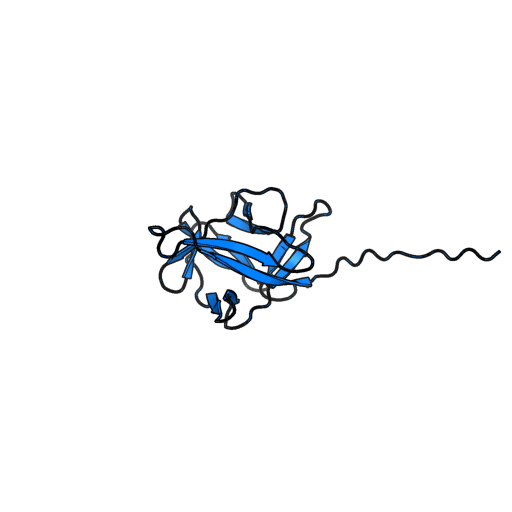A CA 1
ATOM 855 C C . TRP A 1 117 ? 6.070 -4.856 -4.240 1.00 94.44 117 TRP A C 1
ATOM 857 O O . TRP A 1 117 ? 5.251 -4.004 -4.580 1.00 94.44 117 TRP A O 1
ATOM 867 N N . ALA A 1 118 ? 7.353 -4.588 -4.025 1.00 93.44 118 ALA A N 1
ATOM 868 C CA . ALA A 1 118 ? 7.941 -3.278 -4.261 1.00 93.44 118 ALA A CA 1
ATOM 869 C C . ALA A 1 118 ? 8.553 -3.218 -5.671 1.00 93.44 118 ALA A C 1
ATOM 871 O O . ALA A 1 118 ? 9.390 -4.058 -6.014 1.00 93.44 118 ALA A O 1
ATOM 872 N N . CYS A 1 119 ? 8.183 -2.212 -6.470 1.00 92.19 119 CYS A N 1
ATOM 873 C CA . CYS A 1 119 ? 8.810 -1.919 -7.768 1.00 92.19 119 CYS A CA 1
ATOM 874 C C . CYS A 1 119 ? 9.415 -0.507 -7.753 1.00 92.19 119 CYS A C 1
ATOM 876 O O . CYS A 1 119 ? 8.699 0.415 -7.344 1.00 92.19 119 CYS A O 1
ATOM 878 N N . PRO A 1 120 ? 10.679 -0.309 -8.177 1.00 92.00 120 PRO A N 1
ATOM 879 C CA . PRO A 1 120 ? 11.278 1.017 -8.202 1.00 92.00 120 PRO A CA 1
ATOM 880 C C . PRO A 1 120 ? 10.493 1.931 -9.144 1.00 92.00 120 PRO A C 1
ATOM 882 O O . PRO A 1 120 ? 10.113 1.523 -10.240 1.00 92.00 120 PRO A O 1
ATOM 885 N N . VAL A 1 121 ? 10.263 3.168 -8.720 1.00 90.81 121 VAL A N 1
ATOM 886 C CA . VAL A 1 121 ? 9.712 4.227 -9.579 1.00 90.81 121 VAL A CA 1
ATOM 887 C C . VAL A 1 121 ? 10.811 4.788 -10.479 1.00 90.81 121 VAL A C 1
ATOM 889 O O . VAL A 1 121 ? 10.580 5.072 -11.651 1.00 90.81 121 VAL A O 1
ATOM 892 N N . ASP A 1 122 ? 12.003 4.937 -9.908 1.00 85.12 122 ASP A N 1
ATOM 893 C CA . ASP A 1 122 ? 13.216 5.474 -10.510 1.00 85.12 122 ASP A CA 1
ATOM 894 C C . ASP A 1 122 ? 14.448 5.010 -9.700 1.00 85.12 122 ASP A C 1
ATOM 896 O O . ASP A 1 122 ? 14.340 4.224 -8.751 1.00 85.12 122 ASP A O 1
ATOM 900 N N . ASP A 1 123 ? 15.626 5.531 -10.048 1.00 86.94 123 ASP A N 1
ATOM 901 C CA . ASP A 1 123 ? 16.890 5.243 -9.359 1.00 86.94 123 ASP A CA 1
ATOM 902 C C . ASP A 1 123 ? 17.086 6.065 -8.064 1.00 86.94 123 ASP A C 1
ATOM 904 O O . ASP A 1 123 ? 18.169 6.064 -7.476 1.00 86.94 123 ASP A O 1
ATOM 908 N N . HIS A 1 124 ? 16.052 6.763 -7.578 1.00 87.75 124 HIS A N 1
ATOM 909 C CA . HIS A 1 124 ? 16.109 7.618 -6.386 1.00 87.75 124 HIS A CA 1
ATOM 910 C C . HIS A 1 124 ? 15.513 6.956 -5.134 1.00 87.75 124 HIS A C 1
ATOM 912 O O . HIS A 1 124 ? 15.202 7.628 -4.149 1.00 87.75 124 HIS A O 1
ATOM 918 N N . GLY A 1 125 ? 15.383 5.625 -5.138 1.00 89.19 125 GLY A N 1
ATOM 919 C CA . GLY A 1 125 ? 15.012 4.850 -3.951 1.00 89.19 125 GLY A CA 1
ATOM 920 C C . GLY A 1 125 ? 13.537 4.964 -3.562 1.00 89.19 125 GLY A C 1
ATOM 921 O O . GLY A 1 125 ? 13.195 4.755 -2.398 1.00 89.19 125 GLY A O 1
ATOM 922 N N . GLN A 1 126 ? 12.670 5.294 -4.518 1.00 93.50 126 GLN A N 1
ATOM 923 C CA . GLN A 1 126 ? 11.219 5.275 -4.355 1.00 93.50 126 GLN A CA 1
ATOM 924 C C . GLN A 1 126 ? 10.625 4.005 -4.942 1.00 93.50 126 GLN A C 1
ATOM 926 O O . GLN A 1 126 ? 11.020 3.586 -6.028 1.00 93.50 126 GLN A O 1
ATOM 931 N N . TRP A 1 127 ? 9.638 3.429 -4.258 1.00 95.50 127 TRP A N 1
ATOM 932 C CA . TRP A 1 127 ? 9.019 2.182 -4.694 1.00 95.50 127 TRP A CA 1
ATOM 933 C C . TRP A 1 127 ? 7.499 2.255 -4.624 1.00 95.50 127 TRP A C 1
ATOM 935 O O . TRP A 1 127 ? 6.938 2.599 -3.582 1.00 95.50 127 TRP A O 1
ATOM 945 N N . ASN A 1 128 ? 6.841 1.885 -5.721 1.00 95.19 128 ASN A N 1
ATOM 946 C CA . ASN A 1 128 ? 5.409 1.603 -5.741 1.00 95.19 128 ASN A CA 1
ATOM 947 C C . ASN A 1 128 ? 5.138 0.240 -5.094 1.00 95.19 128 ASN A C 1
ATOM 949 O O . ASN A 1 128 ? 5.989 -0.653 -5.141 1.00 95.19 128 ASN A O 1
ATOM 953 N N . ILE A 1 129 ? 3.941 0.081 -4.528 1.00 95.94 129 ILE A N 1
ATOM 954 C CA . ILE A 1 129 ? 3.532 -1.109 -3.775 1.00 95.94 129 ILE A CA 1
ATOM 955 C C . ILE A 1 129 ? 2.384 -1.814 -4.501 1.00 95.94 129 ILE A C 1
ATOM 957 O O . ILE A 1 129 ? 1.389 -1.182 -4.854 1.00 95.94 129 ILE A O 1
ATOM 961 N N . TYR A 1 130 ? 2.505 -3.126 -4.693 1.00 95.38 130 TYR A N 1
ATOM 962 C CA . TYR A 1 130 ? 1.558 -3.948 -5.450 1.00 95.38 130 TYR A CA 1
ATOM 963 C C . TYR A 1 130 ? 1.155 -5.207 -4.678 1.00 95.38 130 TYR A C 1
ATOM 965 O O . TYR A 1 130 ? 1.926 -5.694 -3.862 1.00 95.38 130 TYR A O 1
ATOM 973 N N . ILE A 1 131 ? -0.018 -5.776 -4.964 1.00 93.94 131 ILE A N 1
ATOM 974 C CA . ILE A 1 131 ? -0.475 -7.052 -4.355 1.00 93.94 131 ILE A CA 1
ATOM 975 C C . ILE A 1 131 ? -0.070 -8.305 -5.150 1.00 93.94 131 ILE A C 1
ATOM 977 O O . ILE A 1 131 ? -0.303 -9.435 -4.735 1.00 93.94 131 ILE A O 1
ATOM 981 N N . LYS A 1 132 ? 0.500 -8.119 -6.337 1.00 90.19 132 LYS A N 1
ATOM 982 C CA . LYS A 1 132 ? 1.109 -9.169 -7.158 1.00 90.19 132 LYS A CA 1
ATOM 983 C C . LYS A 1 132 ? 2.330 -8.567 -7.855 1.00 90.19 132 LYS A C 1
ATOM 985 O O . LYS A 1 132 ? 2.420 -7.339 -7.935 1.00 90.19 132 LYS A O 1
ATOM 990 N N . PRO A 1 133 ? 3.262 -9.382 -8.368 1.00 84.00 133 PRO A N 1
ATOM 991 C CA . PRO A 1 133 ? 4.387 -8.848 -9.118 1.00 84.00 133 PRO A CA 1
ATOM 992 C C . PRO A 1 133 ? 3.895 -8.006 -10.304 1.00 84.00 133 PRO A C 1
ATOM 994 O O . PRO A 1 133 ? 3.036 -8.449 -11.071 1.00 84.00 133 PRO A O 1
ATOM 997 N N . ALA A 1 134 ? 4.434 -6.794 -10.436 1.00 67.94 134 ALA A N 1
ATOM 998 C CA . ALA A 1 134 ? 4.234 -5.960 -11.613 1.00 67.94 134 ALA A CA 1
ATOM 999 C C . ALA A 1 134 ? 5.129 -6.503 -12.741 1.00 67.94 134 ALA A C 1
ATOM 1001 O O . ALA A 1 134 ? 6.349 -6.557 -12.573 1.00 67.94 134 ALA A O 1
ATOM 1002 N N . PHE A 1 135 ? 4.521 -6.944 -13.845 1.00 58.56 135 PHE A N 1
ATOM 1003 C CA . PHE A 1 135 ? 5.203 -7.358 -15.075 1.00 58.56 135 PHE A CA 1
ATOM 1004 C C . PHE A 1 135 ? 4.804 -6.433 -16.220 1.00 58.56 135 PHE A C 1
ATOM 1006 O O . PHE A 1 135 ? 3.596 -6.107 -16.299 1.00 58.56 135 PHE A O 1
#

Foldseek 3Di:
DDDDPPPPPPPLDWKWWFKFWDDDDPPQVFKTWIWTGIPQTGTFAADPQWFTKGDPPHHTWIWGDDDQFIATPVRFAWDQDDDQAQFTTGHPPDHHDGQWDQDPVRTTDGVNHRTKIWGDPDPRSMTTIHPDDRD

Sequence (135 aa):
MLSALTYASLGLGVSASAIVPHILPRGSEGTFTLEAVGKASGPIGQLDDGQNRIGGNLPLGHLHWKGDTIVDDKGRGCIITPPNTTQWQCDSGVKGVPGFEFGCDNKLLYHGSPDFWACPVDDHGQWNIYIKPAF

Organism: NCBI:txid1395130

Secondary structure (DSSP, 8-state):
--------------EEEEEEEEEPSTT-TTEEEEEEESSS-EEEEE-TT-BEEESTTPPB--EEEETTEEEETT-PEEEE-TTTT-BEEEETTPPPPS-EEE-TTS-EEETTB--EEEEESSTTS-EEEESS---

Radius of gyration: 16.54 Å; chains: 1; bounding box: 63×28×41 Å

pLDDT: mean 86.3, std 16.29, range [39.88, 98.31]

InterPro domains:
  IPR054508 Cell wall mannoprotein PIR1-like, C-terminal domain [PF22799] (70-132)